Protein AF-A0A8D5JQL0-F1 (afdb_monomer_lite)

InterPro domains:
  IPR000792 Transcription regulator LuxR, C-terminal [PF00196] (49-104)
  IPR000792 Transcription regulator LuxR, C-terminal [PS00622] (64-91)
  IPR000792 Transcription regulator LuxR, C-terminal [PS50043] (43-108)
  IPR000792 Transcription regulator LuxR, C-terminal [SM00421] (47-104)
  IPR000792 Transcription regulator LuxR, C-terminal [cd06170] (50-106)
  IPR039420 Transcriptional regulatory protein WalR-like [PTHR43214] (2-105)

Organism: NCBI:txid2772557

pLDDT: mean 79.55, std 15.47, range [40.62, 95.81]

Sequence (113 aa):
MKEETSESIIKAIHTIHRGEKYASARFMAKVLDRYLNHPKDSSESPIDRLTHRELDVFRLLGKGMTTRDIADHLDLGVKTIGTYRERIKNKLDLQNATDLIHSAVRWLEKGEL

Secondary structure (DSSP, 8-state):
--SHHHHHHHHHHHHHHTT-----HHHHHHHHHHHHSS-S-----GGGGS-HHHHHHHHHHHTT--HHHHHHHHT--HHHHHHHHHHHHHHTT--SHHHHHHHHHHHHHTT--

Radius of gyration: 19.18 Å; chains: 1; bounding box: 36×26×56 Å

Structure (mmCIF, N/CA/C/O backbone):
data_AF-A0A8D5JQL0-F1
#
_entry.id   AF-A0A8D5JQL0-F1
#
loop_
_atom_site.group_PDB
_atom_site.id
_atom_site.type_symbol
_atom_site.label_atom_id
_atom_site.label_alt_id
_atom_site.label_comp_id
_atom_site.label_asym_id
_atom_site.label_entity_id
_atom_site.label_seq_id
_atom_site.pdbx_PDB_ins_code
_atom_site.Cartn_x
_atom_site.Cartn_y
_atom_site.Cartn_z
_atom_site.occupancy
_atom_site.B_iso_or_equiv
_atom_site.auth_seq_id
_atom_site.auth_comp_id
_atom_site.auth_asym_id
_atom_site.auth_atom_id
_atom_site.pdbx_PDB_model_num
ATOM 1 N N . MET A 1 1 ? -3.648 7.373 40.690 1.00 43.44 1 MET A N 1
ATOM 2 C CA . MET A 1 1 ? -3.388 6.804 39.344 1.00 43.44 1 MET A CA 1
ATOM 3 C C . MET A 1 1 ? -2.396 5.651 39.454 1.00 43.44 1 MET A C 1
ATOM 5 O O . MET A 1 1 ? -1.199 5.898 39.400 1.00 43.44 1 MET A O 1
ATOM 9 N N . LYS A 1 2 ? -2.890 4.425 39.682 1.00 40.62 2 LYS A N 1
ATOM 10 C CA . LYS A 1 2 ? -2.162 3.139 39.549 1.00 40.62 2 LYS A CA 1
ATOM 11 C C . LYS A 1 2 ? -3.051 1.908 39.826 1.00 40.62 2 LYS A C 1
ATOM 13 O O . LYS A 1 2 ? -2.597 0.799 39.590 1.00 40.62 2 LYS A O 1
ATOM 18 N N . GLU A 1 3 ? -4.299 2.099 40.263 1.00 41.25 3 GLU A N 1
ATOM 19 C CA . GLU A 1 3 ? -5.235 0.999 40.563 1.00 41.25 3 GLU A CA 1
ATOM 20 C C . GLU A 1 3 ? -6.211 0.692 39.407 1.00 41.25 3 GLU A C 1
ATOM 22 O O . GLU A 1 3 ? -6.405 -0.474 39.077 1.00 41.25 3 GLU A O 1
ATOM 27 N N . GLU A 1 4 ? -6.719 1.704 38.687 1.00 50.59 4 GLU A N 1
ATOM 28 C CA . GLU A 1 4 ? -7.679 1.513 37.573 1.00 50.59 4 GLU A CA 1
ATOM 29 C C . GLU A 1 4 ? -7.142 0.664 36.402 1.00 50.59 4 GLU A C 1
ATOM 31 O O . GLU A 1 4 ? -7.903 0.006 35.688 1.00 50.59 4 GLU A O 1
ATOM 36 N N . THR A 1 5 ? -5.824 0.651 36.183 1.00 56.47 5 THR A N 1
ATOM 37 C CA . THR A 1 5 ? -5.210 -0.092 35.073 1.00 56.47 5 THR A CA 1
ATOM 38 C C . THR A 1 5 ? -5.287 -1.605 35.286 1.00 56.47 5 THR A C 1
ATOM 40 O O . THR A 1 5 ? -5.482 -2.345 34.324 1.00 56.47 5 THR A O 1
ATOM 43 N N . SER A 1 6 ? -5.175 -2.077 36.530 1.00 59.38 6 SER A N 1
ATOM 44 C CA . SER A 1 6 ? -5.129 -3.510 36.843 1.00 59.38 6 SER A CA 1
ATOM 45 C C . SER A 1 6 ? -6.502 -4.169 36.693 1.00 59.38 6 SER A C 1
ATOM 47 O O . SER A 1 6 ? -6.618 -5.219 36.061 1.00 59.38 6 SER A O 1
ATOM 49 N N . GLU A 1 7 ? -7.561 -3.520 37.182 1.00 62.53 7 GLU A N 1
ATOM 50 C CA . GLU A 1 7 ? -8.934 -4.027 37.044 1.00 62.53 7 GLU A CA 1
ATOM 51 C C . GLU A 1 7 ? -9.409 -4.026 35.588 1.00 62.53 7 GLU A C 1
ATOM 53 O O . GLU A 1 7 ? -10.056 -4.973 35.136 1.00 62.53 7 GLU A O 1
ATOM 58 N N . SER A 1 8 ? -9.036 -2.997 34.820 1.00 63.72 8 SER A N 1
ATOM 59 C CA . SER A 1 8 ? -9.360 -2.907 33.393 1.00 63.72 8 SER A CA 1
ATOM 60 C C . SER A 1 8 ? -8.721 -4.040 32.581 1.00 63.72 8 SER A C 1
ATOM 62 O O . SER A 1 8 ? -9.350 -4.571 31.664 1.00 63.72 8 SER A O 1
ATOM 64 N N . ILE A 1 9 ? -7.506 -4.467 32.946 1.00 65.44 9 ILE A N 1
ATOM 65 C CA . ILE A 1 9 ? -6.821 -5.603 32.311 1.00 65.44 9 ILE A CA 1
ATOM 66 C C . ILE A 1 9 ? -7.497 -6.926 32.685 1.00 65.44 9 ILE A C 1
ATOM 68 O O . ILE A 1 9 ? -7.776 -7.734 31.801 1.00 65.44 9 ILE A O 1
ATOM 72 N N . ILE A 1 10 ? -7.823 -7.139 33.964 1.00 75.75 10 ILE A N 1
ATOM 73 C CA . ILE A 1 10 ? -8.519 -8.355 34.420 1.00 75.75 10 ILE A CA 1
ATOM 74 C C . ILE A 1 10 ? -9.879 -8.486 33.718 1.00 75.75 10 ILE A C 1
ATOM 76 O O . ILE A 1 10 ? -10.219 -9.543 33.180 1.00 75.75 10 ILE A O 1
ATOM 80 N N . LYS A 1 11 ? -10.631 -7.385 33.624 1.00 74.19 11 LYS A N 1
ATOM 81 C CA . LYS A 1 11 ? -11.911 -7.335 32.909 1.00 74.19 11 LYS A CA 1
ATOM 82 C C . LYS A 1 11 ? -11.750 -7.605 31.412 1.00 74.19 11 LYS A C 1
ATOM 84 O O . LYS A 1 11 ? -12.582 -8.311 30.837 1.00 74.19 11 LYS A O 1
ATOM 89 N N . ALA A 1 12 ? -10.684 -7.098 30.790 1.00 64.38 12 ALA A N 1
ATOM 90 C CA . ALA A 1 12 ? -10.366 -7.374 29.391 1.00 64.38 12 ALA A CA 1
ATOM 91 C C . ALA A 1 12 ? -10.119 -8.867 29.151 1.00 64.38 12 ALA A C 1
ATOM 93 O O . ALA A 1 12 ? -10.703 -9.444 28.235 1.00 64.38 12 ALA A O 1
ATOM 94 N N . ILE A 1 13 ? -9.318 -9.502 30.011 1.00 73.75 13 ILE A N 1
ATOM 95 C CA . ILE A 1 13 ? -8.987 -10.929 29.925 1.00 73.75 13 ILE A CA 1
ATOM 96 C C . ILE A 1 13 ? -10.254 -11.781 30.054 1.00 73.75 13 ILE A C 1
ATOM 98 O O . ILE A 1 13 ? -10.507 -12.628 29.200 1.00 73.75 13 ILE A O 1
ATOM 102 N N . HIS A 1 14 ? -11.096 -11.519 31.060 1.00 75.56 14 HIS A N 1
ATOM 103 C CA . HIS A 1 14 ? -12.352 -12.258 31.228 1.00 75.56 14 HIS A CA 1
ATOM 104 C C . HIS A 1 14 ? -13.325 -12.061 30.061 1.00 75.56 14 HIS A C 1
ATOM 106 O O . HIS A 1 14 ? -14.016 -12.999 29.679 1.00 75.56 14 HIS A O 1
ATOM 112 N N . THR A 1 15 ? -13.381 -10.862 29.483 1.00 72.94 15 THR A N 1
ATOM 113 C CA . THR A 1 15 ? -14.262 -10.561 28.344 1.00 72.94 15 THR A CA 1
ATOM 114 C C . THR A 1 15 ? -13.807 -11.305 27.087 1.00 72.94 15 THR A C 1
ATOM 116 O O . THR A 1 15 ? -14.618 -11.969 26.446 1.00 72.94 15 THR A O 1
ATOM 119 N N . ILE A 1 16 ? -12.500 -11.304 26.798 1.00 74.94 16 ILE A N 1
ATOM 120 C CA . ILE A 1 16 ? -11.924 -12.064 25.677 1.00 74.94 16 ILE A CA 1
ATOM 121 C C . ILE A 1 16 ? -12.129 -13.572 25.881 1.00 74.94 16 ILE A C 1
ATOM 123 O O . ILE A 1 16 ? -12.474 -14.275 24.934 1.00 74.94 16 ILE A O 1
ATOM 127 N N . HIS A 1 17 ? -11.987 -14.070 27.114 1.00 65.94 17 HIS A N 1
ATOM 128 C CA . HIS A 1 17 ? -12.203 -15.483 27.435 1.00 65.94 17 HIS A CA 1
ATOM 129 C C . HIS A 1 17 ? -13.653 -15.946 27.202 1.00 65.94 17 HIS A C 1
ATOM 131 O O . HIS A 1 17 ? -13.874 -17.100 26.852 1.00 65.94 17 HIS A O 1
ATOM 137 N N . ARG A 1 18 ? -14.642 -15.047 27.322 1.00 73.94 18 ARG A N 1
ATOM 138 C CA . ARG A 1 18 ? -16.049 -15.322 26.970 1.00 73.94 18 ARG A CA 1
ATOM 139 C C . ARG A 1 18 ? -16.344 -15.232 25.464 1.00 73.94 18 ARG A C 1
ATOM 141 O O . ARG A 1 18 ? -17.494 -15.376 25.066 1.00 73.94 18 ARG A O 1
ATOM 148 N N . GLY A 1 19 ? -15.340 -14.965 24.625 1.00 62.09 19 GLY A N 1
ATOM 149 C CA . GLY A 1 19 ? -15.519 -14.740 23.186 1.00 62.09 19 GLY A CA 1
ATOM 150 C C . GLY A 1 19 ? -16.065 -13.350 22.837 1.00 62.09 19 GLY A C 1
ATOM 151 O O . GLY A 1 19 ? -16.370 -13.071 21.677 1.00 62.09 19 GLY A O 1
ATOM 152 N N . GLU A 1 20 ? -16.173 -12.456 23.819 1.00 69.31 20 GLU A N 1
ATOM 153 C CA . GLU A 1 20 ? -16.612 -11.082 23.617 1.00 69.31 20 GLU A CA 1
ATOM 154 C C . GLU A 1 20 ? -15.415 -10.185 23.268 1.00 69.31 20 GLU A C 1
ATOM 156 O O . GLU A 1 20 ? -14.303 -10.326 23.782 1.00 69.31 20 GLU A O 1
ATOM 161 N N . LYS A 1 21 ? -15.633 -9.213 22.382 1.00 67.88 21 LYS A N 1
ATOM 162 C CA . LYS A 1 21 ? -14.591 -8.258 21.989 1.00 67.88 21 LYS A CA 1
ATOM 163 C C . LYS A 1 21 ? -14.501 -7.157 23.041 1.00 67.88 21 LYS A C 1
ATOM 165 O O . LYS A 1 21 ? -15.412 -6.345 23.164 1.00 67.88 21 LYS A O 1
ATOM 170 N N . TYR A 1 22 ? -13.384 -7.091 23.759 1.00 71.56 22 TYR A N 1
ATOM 171 C CA . TYR A 1 22 ? -13.090 -5.970 24.646 1.00 71.56 22 TYR A CA 1
ATOM 172 C C . TYR A 1 22 ? -12.301 -4.900 23.898 1.00 71.56 22 TYR A C 1
ATOM 174 O O . TYR A 1 22 ? -11.218 -5.168 23.379 1.00 71.56 22 TYR A O 1
ATOM 182 N N . ALA A 1 23 ? -12.807 -3.670 23.874 1.00 70.50 23 ALA A N 1
ATOM 183 C CA . ALA A 1 23 ? -12.002 -2.533 23.465 1.00 70.50 23 ALA A CA 1
ATOM 184 C C . ALA A 1 23 ? -12.244 -1.339 24.379 1.00 70.50 23 ALA A C 1
ATOM 186 O O . ALA A 1 23 ? -13.347 -1.125 24.877 1.00 70.50 23 ALA A O 1
ATOM 187 N N . SER A 1 24 ? -11.191 -0.551 24.590 1.00 74.75 24 SER A N 1
ATOM 188 C CA . SER A 1 24 ? -11.278 0.651 25.419 1.00 74.75 24 SER A CA 1
ATOM 189 C C . SER A 1 24 ? -12.291 1.647 24.848 1.00 74.75 24 SER A C 1
ATOM 191 O O . SER A 1 24 ? -12.437 1.762 23.630 1.00 74.75 24 SER A O 1
ATOM 193 N N . ALA A 1 25 ? -12.932 2.432 25.719 1.00 72.62 25 ALA A N 1
ATOM 194 C CA . ALA A 1 25 ? -13.874 3.478 25.313 1.00 72.62 25 ALA A CA 1
ATOM 195 C C . ALA A 1 25 ? -13.260 4.443 24.282 1.00 72.62 25 ALA A C 1
ATOM 197 O O . ALA A 1 25 ? -13.907 4.820 23.311 1.00 72.62 25 ALA A O 1
ATOM 198 N N . ARG A 1 26 ? -11.966 4.763 24.425 1.00 69.94 26 ARG A N 1
ATOM 199 C CA . ARG A 1 26 ? -11.221 5.599 23.471 1.00 69.94 26 ARG A CA 1
ATOM 200 C C . ARG A 1 26 ? -11.035 4.928 22.106 1.00 69.94 26 ARG A C 1
ATOM 202 O O . ARG A 1 26 ? -11.059 5.608 21.085 1.00 69.94 26 ARG A O 1
ATOM 209 N N . PHE A 1 27 ? -10.829 3.612 22.074 1.00 71.19 27 PHE A N 1
ATOM 210 C CA . PHE A 1 27 ? -10.764 2.855 20.824 1.00 71.19 27 PHE A CA 1
ATOM 211 C C . PHE A 1 27 ? -12.143 2.767 20.164 1.00 71.19 27 PHE A C 1
ATOM 213 O O . PHE A 1 27 ? -12.249 3.036 18.972 1.00 71.19 27 PHE A O 1
ATOM 220 N N . MET A 1 28 ? -13.195 2.480 20.936 1.00 76.81 28 MET A N 1
ATOM 221 C CA . MET A 1 28 ? -14.572 2.445 20.435 1.00 76.81 28 MET A CA 1
ATOM 222 C C . MET A 1 28 ? -15.022 3.802 19.897 1.00 76.81 28 MET A C 1
ATOM 224 O O . MET A 1 28 ? -15.584 3.847 18.811 1.00 76.81 28 MET A O 1
ATOM 228 N N . ALA A 1 29 ? -14.680 4.904 20.568 1.00 74.38 29 ALA A N 1
ATOM 229 C CA . ALA A 1 29 ? -14.939 6.253 20.070 1.00 74.38 29 ALA A CA 1
ATOM 230 C C . ALA A 1 29 ? -14.264 6.499 18.711 1.00 74.38 29 ALA A C 1
ATOM 232 O O . ALA A 1 29 ? -14.912 6.973 17.792 1.00 74.38 29 ALA A O 1
ATOM 233 N N . LYS A 1 30 ? -12.998 6.094 18.533 1.00 70.88 30 LYS A N 1
ATOM 234 C CA . LYS A 1 30 ? -12.295 6.203 17.237 1.00 70.88 30 LYS A CA 1
ATOM 235 C C . LYS A 1 30 ? -12.862 5.294 16.144 1.00 70.88 30 LYS A C 1
ATOM 237 O O . LYS A 1 30 ? -12.727 5.601 14.961 1.00 70.88 30 LYS A O 1
ATOM 242 N N . VAL A 1 31 ? -13.397 4.131 16.509 1.00 74.62 31 VAL A N 1
ATOM 243 C CA . VAL A 1 31 ? -14.050 3.219 15.558 1.00 74.62 31 VAL A CA 1
ATOM 244 C C . VAL A 1 31 ? -15.404 3.784 15.141 1.00 74.62 31 VAL A C 1
ATOM 246 O O . VAL A 1 31 ? -15.708 3.791 13.954 1.00 74.62 31 VAL A O 1
ATOM 249 N N . LEU A 1 32 ? -16.177 4.295 16.098 1.00 76.94 32 LEU A N 1
ATOM 250 C CA . LEU A 1 32 ? -17.483 4.892 15.861 1.00 76.94 32 LEU A CA 1
ATOM 251 C C . LEU A 1 32 ? -17.368 6.193 15.064 1.00 76.94 32 LEU A C 1
ATOM 253 O O . LEU A 1 32 ? -18.116 6.375 14.116 1.00 76.94 32 LEU A O 1
ATOM 257 N N . ASP A 1 33 ? -16.386 7.036 15.375 1.00 72.88 33 ASP A N 1
ATOM 258 C CA . ASP A 1 33 ? -16.073 8.249 14.616 1.00 72.88 33 ASP A CA 1
ATOM 259 C C . ASP A 1 33 ? -15.751 7.914 13.152 1.00 72.88 33 ASP A C 1
ATOM 261 O O . ASP A 1 33 ? -16.346 8.472 12.238 1.00 72.88 33 ASP A O 1
ATOM 265 N N . ARG A 1 34 ? -14.924 6.887 12.911 1.00 67.25 34 ARG A N 1
ATOM 266 C CA . ARG A 1 34 ? -14.680 6.385 11.550 1.00 67.25 34 ARG A CA 1
ATOM 267 C C . ARG A 1 34 ? -15.914 5.790 10.883 1.00 67.25 34 ARG A C 1
ATOM 269 O O . ARG A 1 34 ? -16.002 5.856 9.669 1.00 67.25 34 ARG A O 1
ATOM 276 N N . TYR A 1 35 ? -16.831 5.187 11.632 1.00 67.75 35 TYR A N 1
ATOM 277 C CA . TYR A 1 35 ? -18.045 4.598 11.069 1.00 67.75 35 TYR A CA 1
ATOM 278 C C . TYR A 1 35 ? -19.111 5.654 10.741 1.00 67.75 35 TYR A C 1
ATOM 280 O O . TYR A 1 35 ? -19.826 5.514 9.758 1.00 67.75 35 TYR A O 1
ATOM 288 N N . LEU A 1 36 ? -19.209 6.712 11.550 1.00 71.94 36 LEU A N 1
ATOM 289 C CA . LEU A 1 36 ? -20.170 7.803 11.376 1.00 71.94 36 LEU A CA 1
ATOM 290 C C . LEU A 1 36 ? -19.684 8.857 10.371 1.00 71.94 36 LEU A C 1
ATOM 292 O O . LEU A 1 36 ? -20.494 9.388 9.618 1.00 71.94 36 LEU A O 1
ATOM 296 N N . ASN A 1 37 ? -18.375 9.129 10.324 1.00 61.25 37 ASN A N 1
ATOM 297 C CA . ASN A 1 37 ? -17.781 10.127 9.426 1.00 61.25 37 ASN A CA 1
ATOM 298 C C . ASN A 1 37 ? -17.414 9.568 8.040 1.00 61.25 37 ASN A C 1
ATOM 300 O O . ASN A 1 37 ? -16.992 10.328 7.172 1.00 61.25 37 ASN A O 1
ATOM 304 N N . HIS A 1 38 ? -17.575 8.261 7.813 1.00 53.91 38 HIS A N 1
ATOM 305 C CA . HIS A 1 38 ? -17.566 7.663 6.477 1.00 53.91 38 HIS A CA 1
ATOM 306 C C . HIS A 1 38 ? -19.006 7.274 6.120 1.00 53.91 38 HIS A C 1
ATOM 308 O O . HIS A 1 38 ? -19.416 6.138 6.384 1.00 53.91 38 HIS A O 1
ATOM 314 N N . PRO A 1 39 ? -19.811 8.187 5.548 1.00 46.62 39 PRO A N 1
ATOM 315 C CA . PRO A 1 39 ? -21.064 7.774 4.945 1.00 46.62 39 PRO A CA 1
ATOM 316 C C . PRO A 1 39 ? -20.756 6.680 3.917 1.00 46.62 39 PRO A C 1
ATOM 318 O O . PRO A 1 39 ? -19.867 6.820 3.075 1.00 46.62 39 PRO A O 1
ATOM 321 N N . LYS A 1 40 ? -21.480 5.561 4.017 1.00 51.06 40 LYS A N 1
ATOM 322 C CA . LYS A 1 40 ? -21.635 4.590 2.930 1.00 51.06 40 LYS A CA 1
ATOM 323 C C . LYS A 1 40 ? -22.349 5.300 1.772 1.00 51.06 40 LYS A C 1
ATOM 325 O O . LYS A 1 40 ? -23.534 5.088 1.582 1.00 51.06 40 LYS A O 1
ATOM 330 N N . ASP A 1 41 ? -21.658 6.173 1.055 1.00 45.75 41 ASP A N 1
ATOM 331 C CA . ASP A 1 41 ? -22.156 6.765 -0.185 1.00 45.75 41 ASP A CA 1
ATOM 332 C C . ASP A 1 41 ? -20.983 7.220 -1.053 1.00 45.75 41 ASP A C 1
ATOM 334 O O . ASP A 1 41 ? -20.547 8.369 -1.054 1.00 45.75 41 ASP A O 1
ATOM 338 N N . SER A 1 42 ? -20.391 6.254 -1.745 1.00 45.38 42 SER A N 1
ATOM 339 C CA . SER A 1 42 ? -20.165 6.301 -3.193 1.00 45.38 42 SER A CA 1
ATOM 340 C C . SER A 1 42 ? -19.498 4.995 -3.609 1.00 45.38 42 SER A C 1
ATOM 342 O O . SER A 1 42 ? -18.556 4.496 -3.000 1.00 45.38 42 SER A O 1
ATOM 344 N N . SER A 1 43 ? -20.092 4.408 -4.627 1.00 49.44 43 SER A N 1
ATOM 345 C CA . SER A 1 43 ? -19.795 3.154 -5.294 1.00 49.44 43 SER A CA 1
ATOM 346 C C . SER A 1 43 ? -18.487 3.201 -6.089 1.00 49.44 43 SER A C 1
ATOM 348 O O . SER A 1 43 ? -18.514 3.054 -7.302 1.00 49.44 43 SER A O 1
ATOM 350 N N . GLU A 1 44 ? -17.363 3.412 -5.411 1.00 54.16 44 GLU A N 1
ATOM 351 C CA . GLU A 1 44 ? -16.024 3.106 -5.922 1.00 54.16 44 GLU A CA 1
ATOM 352 C C . GLU A 1 44 ? -15.203 2.564 -4.748 1.00 54.16 44 GLU A C 1
ATOM 354 O O . GLU A 1 44 ? -15.037 3.229 -3.718 1.00 54.16 44 GLU A O 1
ATOM 359 N N . SER A 1 45 ? -14.715 1.329 -4.867 1.00 69.69 45 SER A N 1
ATOM 360 C CA . SER A 1 45 ? -13.714 0.807 -3.940 1.00 69.69 45 SER A CA 1
ATOM 361 C C . SER A 1 45 ? -12.546 1.803 -3.941 1.00 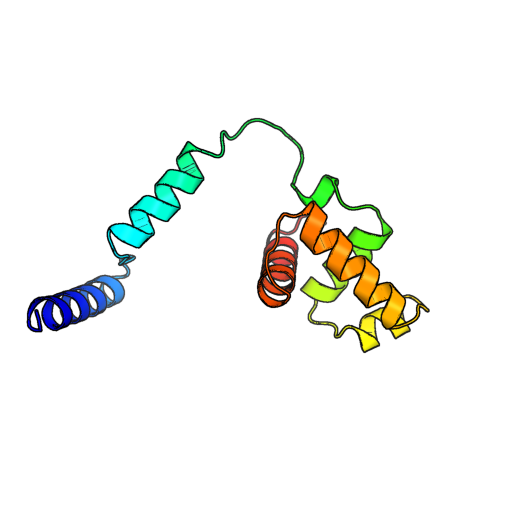69.69 45 SER A C 1
ATOM 363 O O . SER A 1 45 ? -12.160 2.273 -5.009 1.00 69.69 45 SER A O 1
ATOM 365 N N . PRO A 1 46 ? -11.924 2.155 -2.798 1.00 73.12 46 PRO A N 1
ATOM 366 C CA . PRO A 1 46 ? -10.744 3.033 -2.786 1.00 73.12 46 PRO A CA 1
ATOM 367 C C . PRO A 1 46 ? -9.645 2.591 -3.770 1.00 73.12 46 PRO A C 1
ATOM 369 O O . PRO A 1 46 ? -8.817 3.389 -4.203 1.00 73.12 46 PRO A O 1
ATOM 372 N N . ILE A 1 47 ? -9.671 1.310 -4.126 1.00 82.88 47 ILE A N 1
ATOM 373 C CA . ILE A 1 47 ? -8.786 0.610 -5.046 1.00 82.88 47 ILE A CA 1
ATOM 374 C C . ILE A 1 47 ? -9.076 0.944 -6.514 1.00 82.88 47 ILE A C 1
ATOM 376 O O . ILE A 1 47 ? -8.140 0.947 -7.307 1.00 82.88 47 ILE A O 1
ATOM 380 N N . ASP A 1 48 ? -10.296 1.358 -6.859 1.00 82.00 48 ASP A N 1
ATOM 381 C CA . ASP A 1 48 ? -10.671 1.826 -8.203 1.00 82.00 48 ASP A CA 1
ATOM 382 C C . ASP A 1 48 ? -9.924 3.118 -8.589 1.00 82.00 48 ASP A C 1
ATOM 384 O O . ASP A 1 48 ? -9.779 3.455 -9.763 1.00 82.00 48 ASP A O 1
ATOM 388 N N . ARG A 1 49 ? -9.350 3.824 -7.603 1.00 85.75 49 ARG A N 1
ATOM 389 C CA . ARG A 1 49 ? -8.474 4.993 -7.815 1.00 85.75 49 ARG A C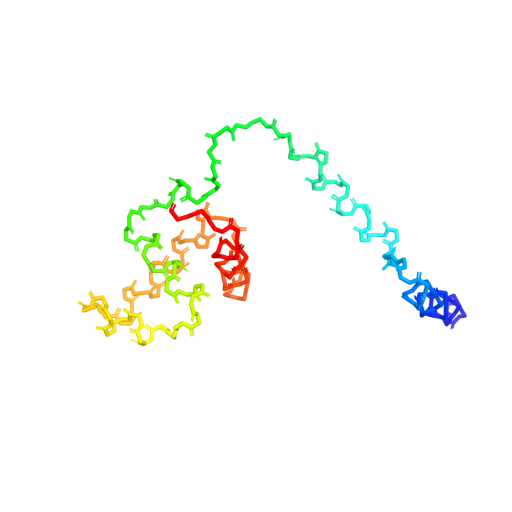A 1
ATOM 390 C C . ARG A 1 49 ? -7.064 4.611 -8.280 1.00 85.75 49 ARG A C 1
ATOM 392 O O . ARG A 1 49 ? -6.278 5.478 -8.698 1.00 85.75 49 ARG A O 1
ATOM 399 N N . LEU A 1 50 ? -6.691 3.338 -8.154 1.00 90.19 50 LEU A N 1
ATOM 400 C CA . LEU A 1 50 ? -5.401 2.831 -8.601 1.00 90.19 50 LEU A CA 1
ATOM 401 C C . LEU A 1 50 ? -5.419 2.630 -10.114 1.00 90.19 50 LEU A C 1
ATOM 403 O O . LEU A 1 50 ? -6.350 2.095 -10.699 1.00 90.19 50 LEU A O 1
ATOM 407 N N . THR A 1 51 ? -4.340 3.041 -10.768 1.00 91.06 51 THR A N 1
ATOM 408 C CA . THR A 1 51 ? -4.109 2.675 -12.168 1.00 91.06 51 THR A CA 1
ATOM 409 C C . THR A 1 51 ? -3.842 1.174 -12.272 1.00 91.06 51 THR A C 1
ATOM 411 O O . THR A 1 51 ? -3.372 0.566 -11.314 1.00 91.06 51 THR A O 1
ATOM 414 N N . HIS A 1 52 ? -4.020 0.586 -13.458 1.00 88.94 52 HIS A N 1
ATOM 415 C CA . HIS A 1 52 ? -3.719 -0.832 -13.708 1.00 88.94 52 HIS A CA 1
ATOM 416 C C . HIS A 1 52 ? -2.341 -1.265 -13.172 1.00 88.94 52 HIS A C 1
ATOM 418 O O . HIS A 1 52 ? -2.218 -2.289 -12.509 1.00 88.94 52 HIS A O 1
ATOM 424 N N . ARG A 1 53 ? -1.303 -0.441 -13.382 1.00 91.38 53 ARG A N 1
ATOM 425 C CA . ARG A 1 53 ? 0.056 -0.737 -12.897 1.00 91.38 53 ARG A CA 1
ATOM 426 C C . ARG A 1 53 ? 0.191 -0.638 -11.380 1.00 91.38 53 ARG A C 1
ATOM 428 O O . ARG A 1 53 ? 0.917 -1.423 -10.780 1.00 91.38 53 ARG A O 1
ATOM 435 N N . GLU A 1 54 ? -0.487 0.316 -10.754 1.00 94.00 54 GLU A N 1
ATOM 436 C CA . GLU A 1 54 ? -0.515 0.428 -9.292 1.00 94.00 54 GLU A CA 1
ATOM 437 C C . GLU A 1 54 ? -1.286 -0.734 -8.664 1.00 94.00 54 GLU A C 1
ATOM 439 O O . GLU A 1 54 ? -0.846 -1.265 -7.648 1.00 94.00 54 GLU A O 1
ATOM 444 N N . LEU A 1 55 ? -2.379 -1.166 -9.295 1.00 93.50 55 LEU A N 1
ATOM 445 C CA . LEU A 1 55 ? -3.162 -2.320 -8.874 1.00 93.50 55 LEU A CA 1
ATOM 446 C C . LEU A 1 55 ? -2.351 -3.617 -8.975 1.00 93.50 55 LEU A C 1
ATOM 448 O O . LEU A 1 55 ? -2.367 -4.416 -8.043 1.00 93.50 55 LEU A O 1
ATOM 452 N N . ASP A 1 56 ? -1.581 -3.806 -10.050 1.00 93.06 56 ASP A N 1
ATOM 453 C CA . ASP A 1 56 ? -0.679 -4.954 -10.183 1.00 93.06 56 ASP A CA 1
ATOM 454 C C . ASP A 1 56 ? 0.342 -5.007 -9.045 1.00 93.06 56 ASP A C 1
ATOM 456 O O . ASP A 1 56 ? 0.487 -6.037 -8.384 1.00 93.06 56 ASP A O 1
ATOM 460 N N . VAL A 1 57 ? 1.011 -3.884 -8.764 1.00 95.00 57 VAL A N 1
ATOM 461 C CA . VAL A 1 57 ? 1.959 -3.785 -7.645 1.00 95.00 57 VAL A CA 1
ATOM 462 C C . VAL A 1 57 ? 1.252 -4.051 -6.313 1.00 95.00 57 VAL A C 1
ATOM 464 O O . VAL A 1 57 ? 1.758 -4.819 -5.497 1.00 95.00 57 VAL A O 1
ATOM 467 N N . PHE A 1 58 ? 0.075 -3.463 -6.094 1.00 94.62 58 PHE A N 1
ATOM 468 C CA . PHE A 1 58 ? -0.721 -3.648 -4.880 1.00 94.62 58 PHE A CA 1
ATOM 469 C C . PHE A 1 58 ? -1.122 -5.114 -4.670 1.00 94.62 58 PHE A C 1
ATOM 471 O O . PHE A 1 58 ? -0.942 -5.658 -3.582 1.00 94.62 58 PHE A O 1
ATOM 478 N N . ARG A 1 59 ? -1.562 -5.799 -5.727 1.00 93.38 59 ARG A N 1
ATOM 479 C CA . ARG A 1 59 ? -1.909 -7.224 -5.703 1.00 93.38 59 ARG A CA 1
ATOM 480 C C . ARG A 1 59 ? -0.713 -8.105 -5.348 1.00 93.38 59 ARG A C 1
ATOM 482 O O . ARG A 1 59 ? -0.851 -9.021 -4.542 1.00 93.38 59 ARG A O 1
ATOM 489 N N . LEU A 1 60 ? 0.460 -7.848 -5.930 1.00 93.75 60 LEU A N 1
ATOM 490 C CA .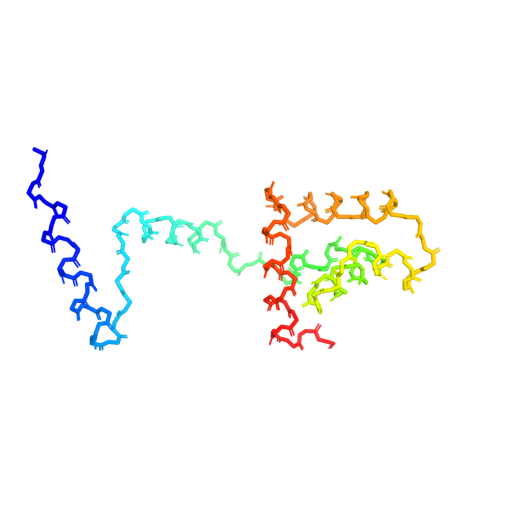 LEU A 1 60 ? 1.670 -8.628 -5.637 1.00 93.75 60 LEU A CA 1
ATOM 491 C C . LEU A 1 60 ? 2.169 -8.388 -4.202 1.00 93.75 60 LEU A C 1
ATOM 493 O O . LEU A 1 60 ? 2.608 -9.332 -3.545 1.00 93.75 60 LEU A O 1
ATOM 497 N N . LEU A 1 61 ? 2.015 -7.167 -3.675 1.00 93.75 61 LEU A N 1
ATOM 498 C CA . LEU A 1 61 ? 2.245 -6.882 -2.253 1.00 93.75 61 LEU A CA 1
ATOM 499 C C . LEU A 1 61 ? 1.292 -7.683 -1.356 1.00 93.75 61 LEU A C 1
ATOM 501 O O . LEU A 1 61 ? 1.729 -8.233 -0.349 1.00 93.75 61 LEU A O 1
ATOM 505 N N . GLY A 1 62 ? 0.016 -7.799 -1.737 1.00 92.19 62 GLY A N 1
ATOM 506 C CA . GLY A 1 62 ? -0.973 -8.612 -1.020 1.00 92.19 62 GLY A CA 1
ATOM 507 C C . GLY A 1 62 ? -0.640 -10.108 -1.010 1.00 92.19 62 GLY A C 1
ATOM 508 O O . GLY A 1 62 ? -0.945 -10.797 -0.043 1.00 92.19 62 GLY A O 1
ATOM 509 N N . LYS A 1 63 ? 0.061 -10.602 -2.039 1.00 91.56 63 LYS A N 1
ATOM 510 C CA . LYS A 1 63 ? 0.600 -11.975 -2.098 1.00 91.56 63 LYS A CA 1
ATOM 511 C C . LYS A 1 63 ? 1.872 -12.177 -1.260 1.00 91.56 63 LYS A C 1
ATOM 513 O O . LYS A 1 63 ? 2.411 -13.279 -1.242 1.00 91.56 63 LYS A O 1
ATOM 518 N N . GLY A 1 64 ? 2.369 -11.133 -0.593 1.00 90.50 64 GLY A N 1
ATOM 519 C CA . GLY A 1 64 ? 3.567 -11.194 0.245 1.00 90.50 64 GLY A CA 1
ATOM 520 C C . GLY A 1 64 ? 4.891 -11.068 -0.515 1.00 90.50 64 GLY A 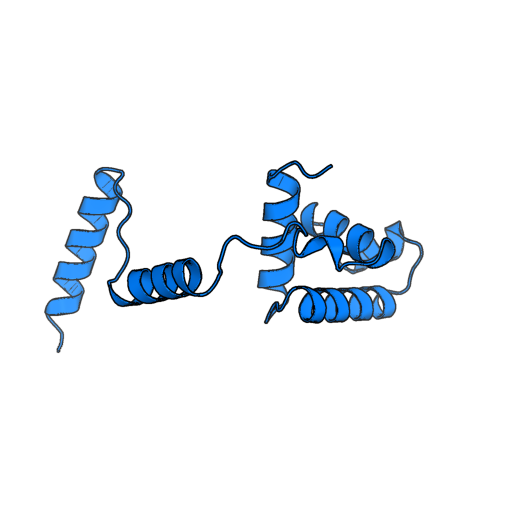C 1
ATOM 521 O O . GLY A 1 64 ? 5.939 -11.350 0.061 1.00 90.50 64 GLY A O 1
ATOM 522 N N . MET A 1 65 ? 4.876 -10.643 -1.783 1.00 93.06 65 MET A N 1
ATOM 523 C CA . MET A 1 65 ? 6.108 -10.454 -2.557 1.00 93.06 65 MET A CA 1
ATOM 524 C C . MET A 1 65 ? 6.891 -9.229 -2.074 1.00 93.06 65 MET A C 1
ATOM 526 O O . MET A 1 65 ? 6.315 -8.182 -1.752 1.00 93.06 65 MET A O 1
ATOM 530 N N . THR A 1 66 ? 8.222 -9.330 -2.050 1.00 92.12 66 THR A N 1
ATOM 531 C CA . THR A 1 66 ? 9.068 -8.191 -1.684 1.00 92.12 66 THR A CA 1
ATOM 532 C C . THR A 1 66 ? 9.157 -7.181 -2.829 1.00 92.12 66 THR A C 1
ATOM 534 O O . THR A 1 66 ? 8.829 -7.457 -3.978 1.00 92.12 66 THR A O 1
ATOM 537 N N . THR A 1 67 ? 9.649 -5.972 -2.543 1.00 90.81 67 THR A N 1
ATOM 538 C CA . THR A 1 67 ? 9.827 -4.938 -3.585 1.00 90.81 67 THR A CA 1
ATOM 539 C C . THR A 1 67 ? 10.789 -5.381 -4.685 1.00 90.81 67 THR A C 1
ATOM 541 O O . THR A 1 67 ? 10.619 -4.963 -5.825 1.00 90.81 67 THR A O 1
ATOM 544 N N . ARG A 1 68 ? 11.782 -6.215 -4.348 1.00 91.56 68 ARG A N 1
ATOM 545 C CA . ARG A 1 68 ? 12.716 -6.780 -5.323 1.00 91.56 68 ARG A CA 1
ATOM 546 C C . ARG A 1 68 ? 12.022 -7.832 -6.183 1.00 91.56 68 ARG A C 1
ATOM 548 O O . ARG A 1 68 ? 12.061 -7.707 -7.394 1.00 91.56 68 ARG A O 1
ATOM 555 N N . ASP A 1 69 ? 11.284 -8.754 -5.571 1.00 93.00 69 ASP A N 1
ATOM 556 C CA . ASP A 1 69 ? 10.565 -9.789 -6.327 1.00 93.00 69 ASP A CA 1
ATOM 557 C C . ASP A 1 69 ? 9.529 -9.178 -7.279 1.00 93.00 69 ASP A C 1
ATOM 559 O O . ASP A 1 69 ? 9.357 -9.648 -8.394 1.00 93.00 69 ASP A O 1
ATOM 563 N N . ILE A 1 70 ? 8.845 -8.106 -6.861 1.00 94.31 70 ILE A N 1
ATOM 564 C CA . ILE A 1 70 ? 7.891 -7.377 -7.711 1.00 94.31 70 ILE A CA 1
ATOM 565 C C . ILE A 1 70 ? 8.605 -6.664 -8.862 1.00 94.31 70 ILE A C 1
ATOM 567 O O . ILE A 1 70 ? 8.085 -6.628 -9.974 1.00 94.31 70 ILE A O 1
ATOM 571 N N . ALA A 1 71 ? 9.771 -6.078 -8.589 1.00 94.06 71 ALA A N 1
ATOM 572 C CA . ALA A 1 71 ? 10.597 -5.425 -9.597 1.00 94.06 71 ALA A CA 1
ATOM 573 C C . ALA A 1 71 ? 11.017 -6.435 -10.676 1.00 94.06 71 ALA A C 1
ATOM 575 O O . ALA A 1 71 ? 10.775 -6.194 -11.856 1.00 94.06 71 ALA A O 1
ATOM 576 N N . ASP A 1 72 ? 11.510 -7.600 -10.255 1.00 94.06 72 ASP A N 1
ATOM 577 C CA . ASP A 1 72 ? 11.907 -8.688 -11.149 1.00 94.06 72 ASP A CA 1
ATOM 578 C C . ASP A 1 72 ? 10.693 -9.277 -11.897 1.00 94.06 72 ASP A C 1
ATOM 580 O O . ASP A 1 72 ? 10.763 -9.541 -13.094 1.00 94.06 72 ASP A O 1
ATOM 584 N N . HIS A 1 73 ? 9.544 -9.429 -11.227 1.00 91.69 73 HIS A N 1
ATOM 585 C CA . HIS A 1 73 ? 8.321 -9.980 -11.827 1.00 91.69 73 HIS A CA 1
ATOM 586 C C . HIS A 1 73 ? 7.692 -9.066 -12.887 1.00 91.69 73 HIS A C 1
ATOM 588 O O . HIS A 1 73 ? 7.064 -9.550 -13.827 1.00 91.69 73 HIS A O 1
ATOM 594 N N . LEU A 1 74 ? 7.820 -7.747 -12.726 1.00 92.19 74 LEU A N 1
ATOM 595 C CA . LEU A 1 74 ? 7.263 -6.757 -13.650 1.00 92.19 74 LEU A CA 1
ATOM 596 C C . LEU A 1 74 ? 8.289 -6.230 -14.665 1.00 92.19 74 LEU A C 1
ATOM 598 O O . LEU A 1 74 ? 7.918 -5.377 -15.469 1.00 92.19 74 LEU A O 1
ATOM 602 N N . ASP A 1 75 ? 9.535 -6.718 -14.624 1.00 92.56 75 ASP A N 1
ATOM 603 C CA . ASP A 1 75 ? 10.677 -6.222 -15.409 1.00 92.56 75 ASP A CA 1
ATOM 604 C C . ASP A 1 75 ? 10.885 -4.700 -15.249 1.00 92.56 75 ASP A C 1
ATOM 606 O O . ASP A 1 75 ? 10.992 -3.921 -16.197 1.00 92.56 75 ASP A O 1
ATOM 610 N N . LEU A 1 76 ? 10.864 -4.242 -13.993 1.00 93.69 76 LEU A N 1
ATOM 611 C CA . LEU A 1 76 ? 10.996 -2.837 -13.610 1.00 93.69 76 LEU A CA 1
ATOM 612 C C . LEU A 1 76 ? 12.102 -2.655 -12.573 1.00 93.69 76 LEU A C 1
ATOM 614 O O . LEU A 1 76 ? 12.433 -3.549 -11.809 1.00 93.69 76 LEU A O 1
ATOM 618 N N . GLY A 1 77 ? 12.643 -1.442 -12.467 1.00 94.62 77 GLY A N 1
ATOM 619 C CA . GLY A 1 77 ? 13.603 -1.123 -11.411 1.00 94.62 77 GLY A CA 1
ATOM 620 C C . GLY A 1 77 ? 12.960 -1.064 -10.018 1.00 94.62 77 GLY A C 1
ATOM 621 O O . GLY A 1 77 ? 11.864 -0.529 -9.844 1.00 94.62 77 GLY A O 1
ATOM 622 N N . VAL A 1 78 ? 13.696 -1.488 -8.983 1.00 94.06 78 VAL A N 1
ATOM 623 C CA . VAL A 1 78 ? 13.277 -1.392 -7.563 1.00 94.06 78 VAL A CA 1
ATOM 624 C C . VAL A 1 78 ? 12.858 0.036 -7.180 1.00 94.06 78 VAL A C 1
ATOM 626 O O . VAL A 1 78 ? 11.889 0.234 -6.447 1.00 94.06 78 VAL A O 1
ATOM 629 N N . LYS A 1 79 ? 13.547 1.050 -7.722 1.00 94.56 79 LYS A N 1
ATOM 630 C CA . LYS A 1 79 ? 13.205 2.470 -7.529 1.00 94.56 79 LYS A CA 1
ATOM 631 C C . LYS A 1 79 ? 11.811 2.802 -8.074 1.00 94.56 79 LYS A C 1
ATOM 633 O O . LYS A 1 79 ? 11.059 3.521 -7.420 1.00 94.56 79 LYS A O 1
ATOM 638 N N . THR A 1 80 ? 11.457 2.241 -9.229 1.00 93.19 80 THR A N 1
ATOM 639 C CA . THR A 1 80 ? 10.148 2.407 -9.871 1.00 93.19 80 THR A CA 1
ATOM 640 C C . THR A 1 80 ? 9.044 1.786 -9.020 1.00 93.19 80 THR A C 1
ATOM 642 O O . THR A 1 80 ? 8.029 2.436 -8.773 1.00 93.19 80 THR A O 1
ATOM 645 N N . ILE A 1 81 ? 9.263 0.581 -8.479 1.00 95.56 81 ILE A N 1
ATOM 646 C CA . ILE A 1 81 ? 8.318 -0.038 -7.534 1.00 95.56 81 ILE A CA 1
ATOM 647 C C . ILE A 1 81 ? 8.168 0.818 -6.271 1.00 95.56 81 ILE A C 1
ATOM 649 O O . ILE A 1 81 ? 7.052 1.024 -5.800 1.00 95.56 81 ILE A O 1
ATOM 653 N N . GLY A 1 82 ? 9.260 1.392 -5.757 1.00 93.12 82 GLY A N 1
ATOM 654 C CA . GLY A 1 82 ? 9.209 2.364 -4.661 1.00 93.12 82 GLY A CA 1
ATOM 655 C C . GLY A 1 82 ? 8.308 3.566 -4.969 1.00 93.12 82 GLY A C 1
ATOM 656 O O . GLY A 1 82 ? 7.482 3.943 -4.140 1.00 93.12 82 GLY A O 1
ATOM 657 N N . THR A 1 83 ? 8.395 4.122 -6.182 1.00 95.81 83 THR A N 1
ATOM 658 C CA . THR A 1 83 ? 7.502 5.203 -6.633 1.00 95.81 83 THR A CA 1
ATOM 659 C C . THR A 1 83 ? 6.041 4.757 -6.695 1.00 95.81 83 THR A C 1
ATOM 661 O O . THR A 1 83 ? 5.170 5.496 -6.238 1.00 95.81 83 THR A O 1
ATOM 664 N N . TYR A 1 84 ? 5.751 3.557 -7.210 1.00 95.69 84 TYR A N 1
ATOM 665 C CA . TYR A 1 84 ? 4.384 3.025 -7.207 1.00 95.69 84 TYR A CA 1
ATOM 666 C C . TYR A 1 84 ? 3.840 2.857 -5.789 1.00 95.69 84 TYR A C 1
ATOM 668 O O . TYR A 1 84 ? 2.724 3.289 -5.522 1.00 95.69 84 TYR A O 1
ATOM 676 N N . ARG A 1 85 ? 4.631 2.316 -4.857 1.00 94.75 85 ARG A N 1
ATOM 677 C CA . ARG A 1 85 ? 4.232 2.169 -3.447 1.00 94.75 85 ARG A CA 1
ATOM 678 C C . ARG A 1 85 ? 3.860 3.503 -2.809 1.00 94.75 85 ARG A C 1
ATOM 680 O O . ARG A 1 85 ? 2.862 3.568 -2.098 1.00 94.75 85 ARG A O 1
ATOM 687 N N . GLU A 1 86 ? 4.620 4.559 -3.088 1.00 94.69 86 GLU A N 1
ATOM 688 C CA . GLU A 1 86 ? 4.318 5.887 -2.550 1.00 94.69 86 GLU A CA 1
ATOM 689 C C . GLU A 1 86 ? 3.054 6.489 -3.175 1.00 94.69 86 GLU A C 1
ATOM 691 O O . GLU A 1 86 ? 2.215 7.044 -2.472 1.00 94.69 86 GLU A O 1
ATOM 696 N N . ARG A 1 87 ? 2.853 6.310 -4.486 1.00 94.94 87 ARG A N 1
ATOM 697 C CA . ARG A 1 87 ? 1.611 6.731 -5.150 1.00 94.94 87 ARG A CA 1
ATOM 698 C C . ARG A 1 87 ? 0.393 5.985 -4.616 1.00 94.94 87 ARG A C 1
ATOM 700 O O . ARG A 1 87 ? -0.617 6.623 -4.346 1.00 94.94 87 ARG A O 1
ATOM 707 N N . ILE A 1 88 ? 0.498 4.671 -4.416 1.00 94.44 88 ILE A N 1
ATOM 708 C CA . ILE A 1 88 ? -0.577 3.857 -3.835 1.00 94.44 88 ILE A CA 1
ATOM 709 C C . ILE A 1 88 ? -0.891 4.341 -2.417 1.00 94.44 88 ILE A C 1
ATOM 711 O O . ILE A 1 88 ? -2.058 4.550 -2.103 1.00 94.44 88 ILE A O 1
ATOM 715 N N . LYS A 1 89 ? 0.130 4.583 -1.581 1.00 93.69 89 LYS A N 1
ATOM 716 C CA . LYS A 1 89 ? -0.062 5.155 -0.240 1.00 93.69 89 LYS A CA 1
ATOM 717 C C . LYS A 1 89 ? -0.841 6.463 -0.290 1.00 93.69 89 LYS A C 1
ATOM 719 O O . LYS A 1 89 ? -1.826 6.594 0.422 1.00 93.69 89 LYS A O 1
ATOM 724 N N . ASN A 1 90 ? -0.450 7.385 -1.165 1.00 92.12 90 ASN A N 1
ATOM 725 C CA . ASN A 1 90 ? -1.123 8.676 -1.296 1.00 92.12 90 ASN A CA 1
ATOM 726 C C . ASN A 1 90 ? -2.565 8.531 -1.804 1.00 92.12 90 ASN A C 1
ATOM 728 O O . ASN A 1 90 ? -3.462 9.203 -1.308 1.00 92.12 90 ASN A O 1
ATOM 732 N N . LYS A 1 91 ? -2.811 7.639 -2.771 1.00 90.75 91 LYS A N 1
ATOM 733 C CA . LYS A 1 91 ? -4.149 7.405 -3.340 1.00 90.75 91 LYS A CA 1
ATOM 734 C C . LYS A 1 91 ? -5.115 6.729 -2.367 1.00 90.75 91 LYS A C 1
ATOM 736 O O . LYS A 1 91 ? -6.312 7.005 -2.414 1.00 90.75 91 LYS A O 1
ATOM 741 N N . LEU A 1 92 ? -4.596 5.849 -1.513 1.00 88.88 92 LEU A N 1
ATOM 742 C CA . LEU A 1 92 ? -5.360 5.101 -0.512 1.00 88.88 92 LEU A CA 1
ATOM 743 C C . LEU A 1 92 ? -5.321 5.740 0.888 1.00 88.88 92 LEU A C 1
ATOM 745 O O . LEU A 1 92 ? -5.826 5.137 1.831 1.00 88.88 92 LEU A O 1
ATOM 749 N N . ASP A 1 93 ? -4.713 6.923 1.024 1.00 87.62 93 ASP A N 1
ATOM 750 C CA . ASP A 1 93 ? -4.527 7.649 2.290 1.00 87.62 93 ASP A CA 1
ATOM 751 C C . ASP A 1 93 ? -3.864 6.805 3.405 1.00 87.62 93 ASP A C 1
ATOM 753 O O . ASP A 1 93 ? -4.278 6.772 4.566 1.00 87.62 93 ASP A O 1
ATOM 757 N N . LEU A 1 94 ? -2.812 6.065 3.039 1.00 89.88 94 LEU A N 1
ATOM 758 C CA . LEU A 1 94 ? -2.080 5.172 3.939 1.00 89.88 94 LEU A CA 1
ATOM 759 C C . LEU A 1 94 ? -0.807 5.837 4.459 1.00 89.88 94 LEU A C 1
ATOM 761 O O . LEU A 1 94 ? 0.034 6.319 3.699 1.00 89.88 94 LEU A O 1
ATOM 765 N N . GLN A 1 95 ? -0.625 5.785 5.776 1.00 85.44 95 GLN A N 1
ATOM 766 C CA . GLN A 1 95 ? 0.417 6.547 6.462 1.00 85.44 95 GLN A CA 1
ATOM 767 C C . GLN A 1 95 ? 1.790 5.874 6.372 1.00 85.44 95 GLN A C 1
ATOM 769 O O . GLN A 1 95 ? 2.819 6.544 6.291 1.00 85.44 95 GLN A O 1
ATOM 774 N N . ASN A 1 96 ? 1.837 4.540 6.365 1.00 88.62 96 ASN A N 1
ATOM 775 C CA . ASN A 1 96 ? 3.098 3.804 6.389 1.00 88.62 96 ASN A CA 1
ATOM 776 C C . ASN A 1 96 ? 3.092 2.548 5.497 1.00 88.62 96 ASN A C 1
ATOM 778 O O . ASN A 1 96 ? 2.082 2.143 4.922 1.00 88.62 96 ASN A O 1
ATOM 782 N N . ALA A 1 97 ? 4.272 1.943 5.347 1.00 87.31 97 ALA A N 1
ATOM 783 C CA . ALA A 1 97 ? 4.465 0.754 4.521 1.00 87.31 97 ALA A CA 1
ATOM 784 C C . ALA A 1 97 ? 3.737 -0.489 5.062 1.00 87.31 97 ALA A C 1
ATOM 786 O O . ALA A 1 97 ? 3.339 -1.344 4.274 1.00 87.31 97 ALA A O 1
ATOM 787 N N . THR A 1 98 ? 3.560 -0.590 6.379 1.00 89.31 98 THR A N 1
ATOM 788 C CA . THR A 1 98 ? 2.826 -1.688 7.019 1.00 89.31 98 THR A CA 1
ATOM 789 C C . THR A 1 98 ? 1.334 -1.582 6.720 1.00 89.31 98 THR A C 1
ATOM 791 O O . THR A 1 98 ? 0.721 -2.584 6.366 1.00 89.31 98 THR A O 1
ATOM 794 N N . ASP A 1 99 ? 0.769 -0.371 6.765 1.00 89.44 99 ASP A N 1
ATOM 795 C CA . ASP A 1 99 ? -0.624 -0.102 6.394 1.00 89.44 99 ASP A CA 1
ATOM 796 C C . ASP A 1 99 ? -0.885 -0.483 4.931 1.00 89.44 99 ASP A C 1
ATOM 798 O O . ASP A 1 99 ? -1.911 -1.088 4.630 1.00 89.44 99 ASP A O 1
ATOM 802 N N . LEU A 1 100 ? 0.068 -0.194 4.034 1.00 92.25 100 LEU A N 1
ATOM 803 C CA . LEU A 1 100 ? 0.021 -0.610 2.628 1.00 92.25 100 LEU A CA 1
ATOM 804 C C . LEU A 1 100 ? -0.074 -2.131 2.478 1.00 92.25 100 LEU A C 1
ATOM 806 O O . LEU A 1 100 ? -0.961 -2.616 1.781 1.00 92.25 100 LEU A O 1
ATOM 810 N N . ILE A 1 101 ? 0.814 -2.878 3.138 1.00 92.38 101 ILE A N 1
ATOM 811 C C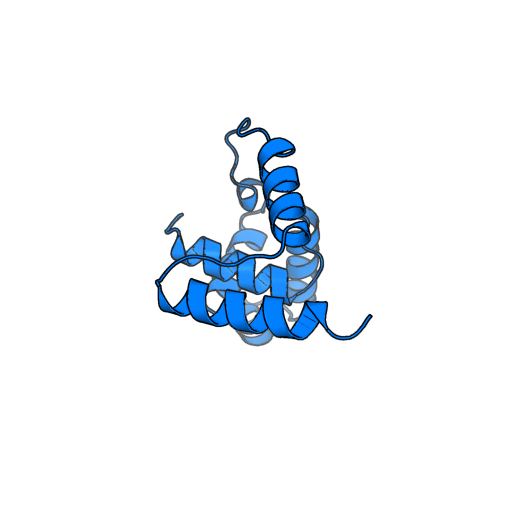A . ILE A 1 101 ? 0.828 -4.346 3.060 1.00 92.38 101 ILE A CA 1
ATOM 812 C C . ILE A 1 101 ? -0.449 -4.924 3.676 1.00 92.38 101 ILE A C 1
ATOM 814 O O . ILE A 1 101 ? -1.103 -5.764 3.068 1.00 92.38 101 ILE A O 1
ATOM 818 N N . HIS A 1 102 ? -0.844 -4.448 4.855 1.00 91.56 102 HIS A N 1
ATOM 819 C CA . HIS A 1 102 ? -2.040 -4.929 5.541 1.00 91.56 102 HIS A CA 1
ATOM 820 C C . HIS A 1 102 ? -3.322 -4.644 4.743 1.00 91.56 102 HIS A C 1
ATOM 822 O O . HIS A 1 102 ? -4.213 -5.491 4.680 1.00 91.56 102 HIS A O 1
ATOM 828 N N . SER A 1 103 ? -3.404 -3.478 4.092 1.00 90.19 103 SER A N 1
ATOM 829 C CA . SER A 1 103 ? -4.500 -3.144 3.179 1.00 90.19 103 SER A CA 1
ATOM 830 C C . SER A 1 103 ? -4.525 -4.078 1.964 1.00 90.19 103 SER A C 1
ATOM 832 O O . SER A 1 103 ? -5.582 -4.609 1.627 1.00 90.19 103 SER A O 1
ATOM 834 N N . ALA A 1 104 ? -3.363 -4.348 1.360 1.00 92.06 104 ALA A N 1
ATOM 835 C CA . ALA A 1 104 ? -3.238 -5.246 0.213 1.00 92.06 104 ALA A CA 1
ATOM 836 C C . ALA A 1 104 ? -3.638 -6.694 0.534 1.00 92.06 104 ALA A C 1
ATOM 838 O O . ALA A 1 104 ? -4.358 -7.318 -0.242 1.00 92.06 104 ALA A O 1
ATOM 839 N N . VAL A 1 105 ? -3.219 -7.215 1.693 1.00 91.75 105 VAL A N 1
ATOM 840 C CA . VAL A 1 105 ? -3.597 -8.559 2.164 1.00 91.75 105 VAL A CA 1
ATOM 841 C C . VAL A 1 105 ? -5.104 -8.642 2.391 1.00 91.75 105 VAL A C 1
ATOM 843 O O . VAL A 1 105 ? -5.760 -9.520 1.839 1.00 91.75 105 VAL A O 1
ATOM 846 N N . ARG A 1 106 ? -5.679 -7.685 3.131 1.00 90.00 106 ARG A N 1
ATOM 847 C CA . ARG A 1 106 ? -7.125 -7.651 3.393 1.00 90.00 106 ARG A CA 1
ATOM 848 C C . ARG A 1 106 ? -7.939 -7.576 2.103 1.00 90.00 106 ARG A C 1
ATOM 850 O O . ARG A 1 106 ? -9.025 -8.143 2.030 1.00 90.00 106 ARG A O 1
ATOM 857 N N . TRP A 1 107 ? -7.464 -6.820 1.119 1.00 88.69 107 TRP A N 1
ATOM 858 C CA . TRP A 1 107 ? -8.131 -6.734 -0.172 1.00 88.69 107 TRP A CA 1
ATOM 859 C C . TRP A 1 107 ? -8.105 -8.071 -0.919 1.00 88.69 107 TRP A C 1
ATOM 861 O O . TRP A 1 107 ? -9.147 -8.524 -1.384 1.00 88.69 107 TRP A O 1
ATOM 871 N N . LEU A 1 108 ? -6.951 -8.745 -0.946 1.00 86.38 108 LEU A N 1
ATOM 872 C CA . LEU A 1 108 ? -6.811 -10.060 -1.571 1.00 86.38 108 LEU A CA 1
ATOM 873 C C . LEU A 1 108 ? -7.719 -11.112 -0.909 1.00 86.38 108 LEU A C 1
ATOM 875 O O . LEU A 1 108 ? -8.350 -11.904 -1.603 1.00 86.38 108 LEU A O 1
ATOM 879 N N . GLU A 1 109 ? -7.834 -11.091 0.422 1.00 82.19 109 GLU A N 1
ATOM 880 C CA . GLU A 1 109 ? -8.722 -11.984 1.187 1.00 82.19 109 GLU A CA 1
ATOM 881 C C . GLU A 1 109 ? -10.212 -11.756 0.896 1.00 82.19 109 GLU A C 1
ATOM 883 O O . GLU A 1 109 ? -1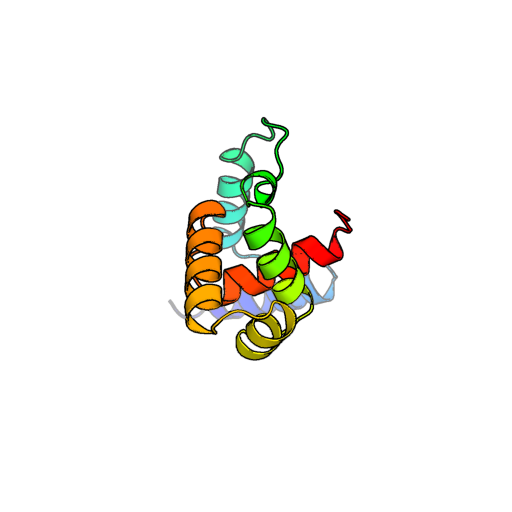1.012 -12.683 1.010 1.00 82.19 109 GLU A O 1
ATOM 888 N N . LYS A 1 110 ? -10.600 -10.533 0.517 1.00 80.56 110 LYS A N 1
ATOM 889 C CA . LYS A 1 110 ? -11.991 -10.194 0.184 1.00 80.56 110 LYS A CA 1
ATOM 890 C C . LYS A 1 110 ? -12.441 -10.700 -1.189 1.00 80.56 110 LYS A C 1
ATOM 892 O O . LYS A 1 110 ? -13.631 -10.617 -1.473 1.00 80.56 110 LYS A O 1
ATOM 897 N N . GLY A 1 111 ? -11.538 -11.246 -2.007 1.00 65.25 111 GLY A N 1
ATOM 898 C CA . GLY A 1 111 ? -11.895 -11.889 -3.272 1.00 65.25 111 GLY A CA 1
ATOM 899 C C . GLY A 1 111 ? -12.403 -10.934 -4.357 1.00 65.25 111 GLY A C 1
ATOM 900 O O . GLY A 1 111 ? -13.131 -11.380 -5.237 1.00 65.25 111 GLY A O 1
ATOM 901 N N . GLU A 1 112 ? -12.031 -9.649 -4.313 1.00 60.22 112 GLU A N 1
ATOM 902 C CA . GLU A 1 112 ? -12.270 -8.685 -5.404 1.00 60.22 112 GLU A CA 1
ATOM 903 C C . GLU A 1 112 ? -11.319 -8.970 -6.592 1.00 60.22 112 GLU A C 1
ATOM 905 O O . GLU A 1 112 ? -10.427 -8.179 -6.899 1.00 60.22 112 GLU A O 1
ATOM 910 N N . LEU A 1 113 ? -11.472 -10.154 -7.201 1.00 47.69 113 LEU A N 1
ATOM 911 C CA . LEU A 1 113 ? -10.776 -10.613 -8.411 1.00 47.69 113 LEU A CA 1
ATOM 912 C C . LEU A 1 113 ? -11.567 -10.292 -9.681 1.00 47.69 113 LEU A C 1
ATOM 914 O O . LEU A 1 113 ? -12.796 -10.530 -9.682 1.00 47.69 113 LEU A O 1
#

Foldseek 3Di:
DPPVVVVLVVVCVVCVVVVHHDDDPVVVVVVVCVVVVDPPDDPDDLLNLDDPVLNLLLLVLLVVDDLVRSCVVVVHDSVVSVVSLVVSCVSSVNDDPVSSSVVSVVVVVVVPD